Protein AF-A0A433D5X0-F1 (afdb_monomer)

Nearest PDB structures (foldseek):
  4uhe-assembly1_A  TM=6.741E-01  e=1.487E-02  Thermogutta terrifontis
  8g48-assembly1_A  TM=4.541E-01  e=4.542E-03  Staphylococcus aureus USA300-CA-263
  6xtc-assembly2_D  TM=6.220E-01  e=4.868E-02  synthetic construct
  6ty7-assembly1_A  TM=5.944E-01  e=1.029E-01  synthetic construct
  3rks-assembly1_C  TM=6.447E-01  e=6.696E-01  Manihot esculenta

Structure (mmCIF, N/CA/C/O backbone):
data_AF-A0A433D5X0-F1
#
_entry.id   AF-A0A433D5X0-F1
#
loop_
_atom_site.group_PDB
_atom_site.id
_atom_site.type_symbol
_atom_site.label_atom_id
_atom_site.label_alt_id
_atom_site.label_comp_id
_atom_site.label_asym_id
_atom_site.label_entity_id
_atom_site.label_seq_id
_atom_site.pdbx_PDB_ins_code
_atom_site.Cartn_x
_atom_site.Cartn_y
_atom_site.Cartn_z
_atom_site.occupancy
_atom_site.B_iso_or_equiv
_atom_site.auth_seq_id
_atom_site.auth_comp_id
_atom_site.auth_asym_id
_atom_site.auth_atom_id
_atom_site.pdbx_PDB_model_num
ATOM 1 N N . MET A 1 1 ? 10.495 -12.930 16.885 1.00 53.81 1 MET A N 1
ATOM 2 C CA . MET A 1 1 ? 10.261 -12.642 15.454 1.00 53.81 1 MET A CA 1
ATOM 3 C C . MET A 1 1 ? 9.011 -11.788 15.406 1.00 53.81 1 MET A C 1
ATOM 5 O O . MET A 1 1 ? 8.020 -12.241 15.953 1.00 53.81 1 MET A O 1
ATOM 9 N N . VAL A 1 2 ? 9.081 -10.565 14.881 1.00 74.81 2 VAL A N 1
ATOM 10 C CA . VAL A 1 2 ? 7.911 -9.675 14.801 1.00 74.81 2 VAL A CA 1
ATOM 11 C C . VAL A 1 2 ? 7.083 -10.085 13.582 1.00 74.81 2 VAL A C 1
ATOM 13 O O . VAL A 1 2 ? 7.639 -10.183 12.488 1.00 74.81 2 VAL A O 1
ATOM 16 N N . CYS A 1 3 ? 5.791 -10.364 13.760 1.00 87.50 3 CYS A N 1
ATOM 17 C CA . CYS A 1 3 ? 4.863 -10.669 12.663 1.00 87.50 3 CYS A CA 1
ATOM 18 C C . CYS A 1 3 ? 3.867 -9.524 12.419 1.00 87.50 3 CYS A C 1
ATOM 20 O O . CYS A 1 3 ? 3.717 -8.627 13.248 1.00 87.50 3 CYS A O 1
ATOM 22 N N . THR A 1 4 ? 3.177 -9.549 11.275 1.00 90.62 4 THR A N 1
ATOM 23 C CA . THR A 1 4 ? 2.184 -8.523 10.905 1.00 90.62 4 THR A CA 1
ATOM 24 C C . THR A 1 4 ? 1.046 -8.417 11.916 1.00 90.62 4 THR A C 1
ATOM 26 O O . THR A 1 4 ? 0.601 -7.309 12.185 1.00 90.62 4 THR A O 1
ATOM 29 N N . THR A 1 5 ? 0.634 -9.529 12.530 1.00 92.31 5 THR A N 1
ATOM 30 C CA . THR A 1 5 ? -0.394 -9.546 13.582 1.00 92.31 5 THR A CA 1
ATOM 31 C C . THR A 1 5 ? 0.063 -8.826 14.855 1.00 92.31 5 THR A C 1
ATOM 33 O O . THR A 1 5 ? -0.717 -8.096 15.453 1.00 92.31 5 THR A O 1
ATOM 36 N N . GLN A 1 6 ? 1.335 -8.958 15.251 1.00 94.69 6 GLN A N 1
ATOM 37 C CA . GLN A 1 6 ? 1.874 -8.200 16.389 1.00 94.69 6 GLN A CA 1
ATOM 38 C C . GLN A 1 6 ? 1.956 -6.704 16.071 1.00 94.69 6 GLN A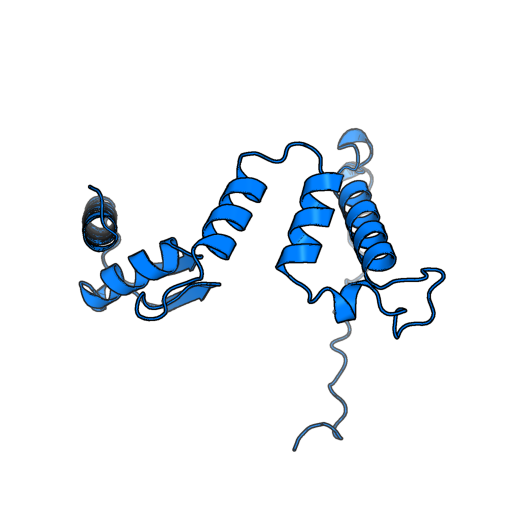 C 1
ATOM 40 O O . GLN A 1 6 ? 1.478 -5.894 16.851 1.00 94.69 6 GLN A O 1
ATOM 45 N N . MET A 1 7 ? 2.463 -6.340 14.886 1.00 95.44 7 MET A N 1
ATOM 46 C CA . MET A 1 7 ? 2.505 -4.934 14.454 1.00 95.44 7 MET A CA 1
ATOM 47 C C . MET A 1 7 ? 1.105 -4.308 14.365 1.00 95.44 7 MET A C 1
ATOM 49 O O . MET A 1 7 ? 0.935 -3.120 14.633 1.00 95.44 7 MET A O 1
ATOM 53 N N . ALA A 1 8 ? 0.100 -5.098 13.982 1.00 96.44 8 ALA A N 1
ATOM 54 C CA . ALA A 1 8 ? -1.289 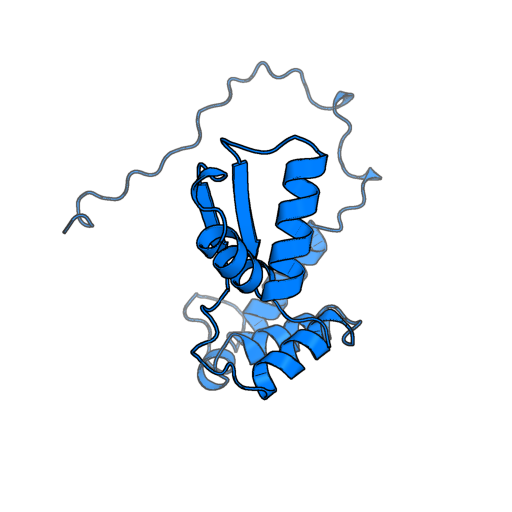-4.666 13.969 1.00 96.44 8 ALA A CA 1
ATOM 55 C C . ALA A 1 8 ? -1.791 -4.363 15.381 1.00 96.44 8 ALA A C 1
ATOM 57 O O . ALA A 1 8 ? -2.385 -3.309 15.596 1.00 96.44 8 ALA A O 1
ATOM 58 N N . GLN A 1 9 ? -1.496 -5.242 16.338 1.00 96.81 9 GLN A N 1
ATOM 59 C CA . GLN A 1 9 ? -1.888 -5.049 17.727 1.00 96.81 9 GLN A CA 1
ATOM 60 C C . GLN A 1 9 ? -1.219 -3.817 18.347 1.00 96.81 9 GLN A C 1
ATOM 62 O O . GLN A 1 9 ? -1.919 -2.975 18.902 1.00 96.81 9 GLN A O 1
ATOM 67 N N . ASP A 1 10 ? 0.090 -3.643 18.143 1.00 97.00 10 ASP A N 1
ATOM 68 C CA . ASP A 1 10 ? 0.822 -2.450 18.593 1.00 97.00 10 ASP A CA 1
ATOM 69 C C . ASP A 1 10 ? 0.210 -1.162 18.006 1.00 97.00 10 ASP A C 1
ATOM 71 O O . ASP A 1 10 ? 0.113 -0.133 18.674 1.00 97.00 10 ASP A O 1
ATOM 75 N N . THR A 1 11 ? -0.238 -1.213 16.74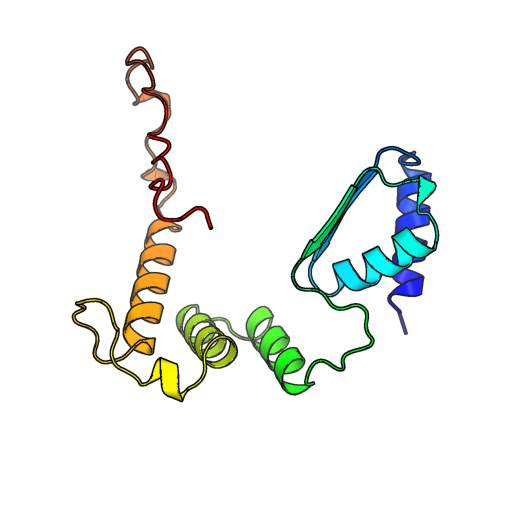4 1.00 96.50 11 THR A N 1
ATOM 76 C CA . THR A 1 11 ? -0.894 -0.072 16.090 1.00 96.50 11 THR A CA 1
ATOM 77 C C . THR A 1 11 ? -2.267 0.213 16.697 1.00 96.50 11 THR A C 1
ATOM 79 O O . THR A 1 11 ? -2.600 1.376 16.905 1.00 96.50 11 THR A O 1
ATOM 82 N N . ILE A 1 12 ? -3.063 -0.817 16.996 1.00 97.19 12 ILE A N 1
ATOM 83 C CA . ILE A 1 12 ? -4.371 -0.660 17.651 1.00 97.19 12 ILE A CA 1
ATOM 84 C C . ILE A 1 12 ? -4.192 -0.032 19.034 1.00 97.19 12 ILE A C 1
ATOM 86 O O . ILE A 1 12 ? -4.849 0.963 19.331 1.00 97.19 12 ILE A O 1
ATOM 90 N N . GLU A 1 13 ? -3.264 -0.551 19.838 1.00 97.62 13 GLU A N 1
ATOM 91 C CA . GLU A 1 13 ? -2.971 -0.022 21.175 1.00 97.62 13 GLU A CA 1
ATOM 92 C C . GLU A 1 13 ? -2.515 1.440 21.112 1.00 97.62 13 GLU A C 1
ATOM 94 O O . GLU A 1 13 ? -2.952 2.268 21.913 1.00 97.62 13 GLU A O 1
ATOM 99 N N . LEU A 1 14 ? -1.696 1.792 20.117 1.00 97.75 14 LEU A N 1
ATOM 100 C CA . LEU A 1 14 ? -1.297 3.176 19.882 1.00 97.75 14 LEU A CA 1
ATOM 101 C C . LEU A 1 14 ? -2.492 4.071 19.527 1.00 97.75 14 LEU A C 1
ATOM 103 O O . LEU A 1 14 ? -2.608 5.165 20.078 1.00 97.75 14 LEU A O 1
ATOM 107 N N . LEU A 1 15 ? -3.370 3.629 18.621 1.00 97.50 15 LEU A N 1
ATOM 108 C CA . LEU A 1 15 ? -4.564 4.380 18.220 1.00 97.50 15 LEU A CA 1
ATOM 109 C C . LEU A 1 15 ? -5.495 4.624 19.414 1.00 97.50 15 LEU A C 1
ATOM 111 O O . LEU A 1 15 ? -5.967 5.743 19.608 1.00 97.50 15 LEU A O 1
ATOM 115 N N . GLU A 1 16 ? -5.708 3.613 20.253 1.00 96.81 16 GLU A N 1
ATOM 116 C CA . GLU A 1 16 ? -6.487 3.750 21.485 1.00 96.81 16 GLU A CA 1
ATOM 117 C C . GLU A 1 16 ? -5.823 4.701 22.479 1.00 96.81 16 GLU A C 1
ATOM 119 O O . GLU A 1 16 ? -6.494 5.565 23.046 1.00 96.81 16 GLU A O 1
ATOM 124 N N . HIS A 1 17 ? -4.502 4.597 22.646 1.00 97.94 17 HIS A N 1
ATOM 125 C CA . HIS A 1 17 ? -3.740 5.452 23.550 1.00 97.94 17 HIS A CA 1
ATOM 126 C C . HIS A 1 17 ? -3.857 6.940 23.189 1.00 97.94 17 HIS A C 1
ATOM 128 O O . HIS A 1 17 ? -3.957 7.783 24.080 1.00 97.94 17 HIS A O 1
ATOM 134 N N . ILE A 1 18 ? -3.895 7.271 21.894 1.00 97.69 18 ILE A N 1
ATOM 135 C CA . ILE A 1 18 ? -4.067 8.653 21.414 1.00 97.69 18 ILE A CA 1
ATOM 136 C C . ILE A 1 18 ? -5.543 9.063 21.254 1.00 97.69 18 ILE A C 1
ATOM 138 O O . ILE A 1 18 ? -5.829 10.173 20.805 1.00 97.69 18 ILE A O 1
ATOM 142 N N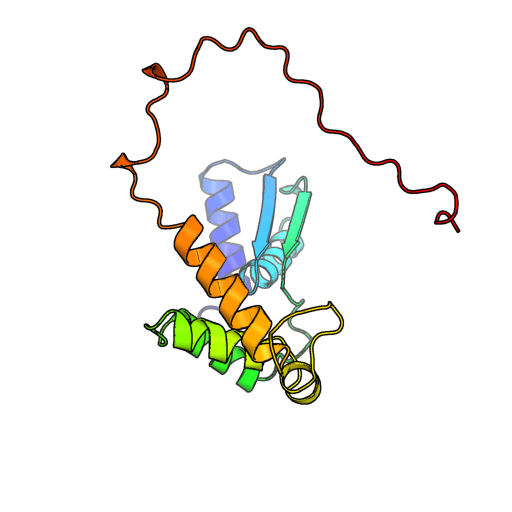 . GLY A 1 19 ? -6.485 8.189 21.624 1.00 97.19 19 GLY A N 1
ATOM 143 C CA . GLY A 1 19 ? -7.925 8.450 21.595 1.00 97.19 19 GLY A CA 1
ATOM 144 C C . GLY A 1 19 ? -8.579 8.340 20.213 1.00 97.19 19 GLY A C 1
ATOM 145 O O . GLY A 1 19 ? -9.702 8.804 20.029 1.00 97.19 19 GLY A O 1
ATOM 146 N N . TRP A 1 20 ? -7.909 7.739 19.230 1.00 97.50 20 TRP A N 1
ATOM 147 C CA . TRP A 1 20 ? -8.439 7.518 17.882 1.00 97.50 20 TRP A CA 1
ATOM 148 C C . TRP A 1 20 ? -9.218 6.205 17.822 1.00 97.50 20 TRP A C 1
ATOM 150 O O . TRP A 1 20 ? -8.733 5.195 17.321 1.00 97.50 20 TRP A O 1
ATOM 160 N N . THR A 1 21 ? -10.440 6.217 18.353 1.00 95.00 21 THR A N 1
ATOM 161 C CA . THR A 1 21 ? -11.276 5.013 18.518 1.00 95.00 21 THR A CA 1
ATOM 162 C C . THR A 1 21 ? -12.417 4.886 17.507 1.00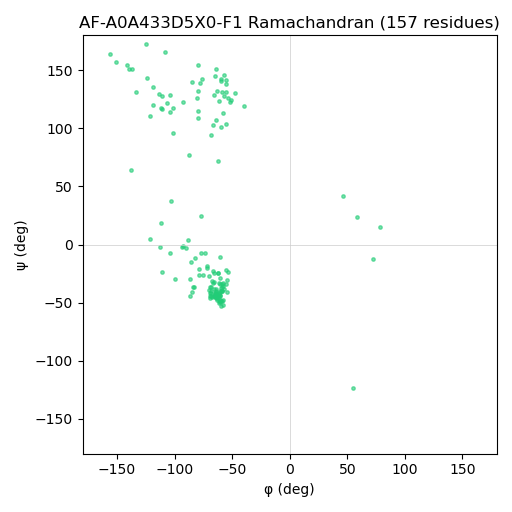 95.00 21 THR A C 1
ATOM 164 O O . THR A 1 21 ? -13.087 3.859 17.479 1.00 95.00 21 THR A O 1
ATOM 167 N N . SER A 1 22 ? -12.662 5.903 16.677 1.00 96.31 22 SER A N 1
ATOM 168 C CA . SER A 1 22 ? -13.692 5.892 15.630 1.00 96.31 22 SER A CA 1
ATOM 169 C C . SER A 1 22 ? -13.358 6.884 14.516 1.00 96.31 22 SER A C 1
ATOM 171 O O . SER A 1 22 ? -12.509 7.759 14.687 1.00 96.31 22 SER A O 1
ATOM 173 N N . ASP A 1 23 ? -14.022 6.732 13.368 1.00 96.88 23 ASP A N 1
ATOM 174 C CA . ASP A 1 23 ? -13.873 7.594 12.191 1.00 96.88 23 ASP A CA 1
ATOM 175 C C . ASP A 1 23 ? -12.439 7.683 11.610 1.00 96.88 23 ASP A C 1
ATOM 177 O O . ASP A 1 23 ? -12.101 8.626 10.892 1.00 96.88 23 ASP A O 1
ATOM 181 N N . VAL A 1 24 ? -11.588 6.682 11.864 1.00 97.50 24 VAL A N 1
ATOM 182 C CA . VAL A 1 24 ? -10.190 6.680 11.409 1.00 97.50 24 VAL A CA 1
ATOM 183 C C . VAL A 1 24 ? -10.095 6.316 9.924 1.00 97.50 24 VAL A C 1
ATOM 185 O O . VAL A 1 24 ? -10.769 5.407 9.435 1.00 97.50 24 VAL A O 1
ATOM 188 N N . HIS A 1 25 ? -9.222 7.003 9.191 1.00 97.62 25 HIS A N 1
ATOM 189 C CA . HIS A 1 25 ? -8.887 6.677 7.806 1.00 97.62 25 HIS A CA 1
ATOM 190 C C . HIS A 1 25 ? -7.549 5.938 7.752 1.00 97.62 25 HIS A C 1
ATOM 192 O O . HIS A 1 25 ? -6.516 6.498 8.114 1.00 97.62 25 HIS A O 1
ATOM 19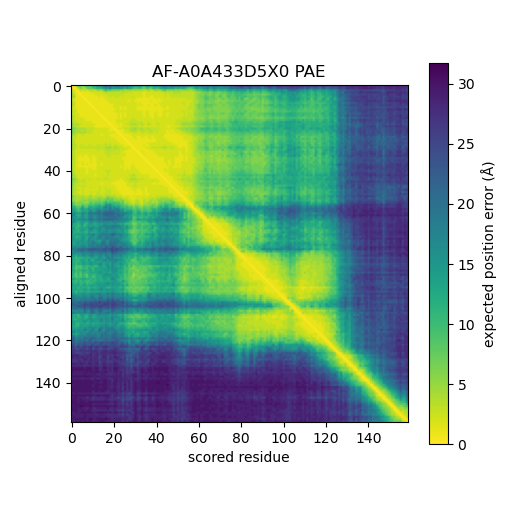8 N N . LEU A 1 26 ? -7.557 4.688 7.287 1.00 97.12 26 LEU A N 1
ATOM 199 C CA . LEU A 1 26 ? -6.364 3.842 7.237 1.00 97.12 26 LEU A CA 1
ATOM 200 C C . LEU A 1 26 ? -5.824 3.729 5.809 1.00 97.12 26 LEU A C 1
ATOM 202 O O . LEU A 1 26 ? -6.552 3.370 4.885 1.00 97.12 26 LEU A O 1
ATOM 206 N N . VAL A 1 27 ? -4.531 3.997 5.624 1.00 97.38 27 VAL A N 1
ATOM 207 C CA . VAL A 1 27 ? -3.844 3.843 4.335 1.00 97.38 27 VAL A CA 1
ATOM 208 C C . VAL A 1 27 ? -2.683 2.870 4.500 1.00 97.38 27 VAL A C 1
ATOM 210 O O . VAL A 1 27 ? -1.688 3.177 5.151 1.00 97.38 27 VAL A O 1
ATOM 213 N N . GLY A 1 28 ? -2.809 1.692 3.896 1.00 95.12 28 GLY A N 1
ATOM 214 C CA . GLY A 1 28 ? -1.807 0.636 3.939 1.00 95.12 28 GLY A CA 1
ATOM 215 C C . GLY A 1 28 ? -1.065 0.509 2.613 1.00 95.12 28 GLY A C 1
ATOM 216 O O . GLY A 1 28 ? -1.679 0.231 1.585 1.00 95.12 28 GLY A O 1
ATOM 217 N N . VAL A 1 29 ? 0.261 0.660 2.638 1.00 92.62 29 VAL A N 1
ATOM 218 C CA . VAL A 1 29 ? 1.132 0.540 1.456 1.00 92.62 29 VAL A CA 1
ATOM 219 C C . VAL A 1 29 ? 2.040 -0.677 1.602 1.00 92.62 29 VAL A C 1
ATOM 221 O O . VAL A 1 29 ? 2.722 -0.812 2.618 1.00 92.62 29 VAL A O 1
ATOM 224 N N . SER A 1 30 ? 2.106 -1.552 0.593 1.00 89.62 30 SER A N 1
ATOM 225 C CA . SER A 1 30 ? 3.015 -2.714 0.595 1.00 89.62 30 SER A CA 1
ATOM 226 C C . SER A 1 30 ? 2.824 -3.590 1.847 1.00 89.62 30 SER A C 1
ATOM 228 O O . SER A 1 30 ? 1.702 -4.023 2.117 1.00 89.62 30 SER A O 1
ATOM 230 N N . MET A 1 31 ? 3.862 -3.840 2.653 1.00 89.81 31 MET A N 1
ATOM 231 C CA . MET A 1 31 ? 3.743 -4.547 3.937 1.00 89.81 31 MET A CA 1
ATOM 232 C C . MET A 1 31 ? 2.771 -3.858 4.905 1.00 89.81 31 MET A C 1
ATOM 234 O O . MET A 1 31 ? 2.042 -4.538 5.620 1.00 89.81 31 MET A O 1
ATOM 238 N N . GLY A 1 32 ? 2.677 -2.526 4.872 1.00 92.00 32 GLY A N 1
ATOM 239 C CA . GLY A 1 32 ? 1.694 -1.773 5.652 1.00 92.00 32 GLY A CA 1
ATOM 240 C C . GLY A 1 32 ? 0.250 -2.136 5.300 1.00 92.00 32 GLY A C 1
ATOM 241 O O . GLY A 1 32 ? -0.616 -2.100 6.166 1.00 92.00 32 GLY A O 1
ATOM 242 N N . GLY A 1 33 ? -0.015 -2.564 4.061 1.00 93.44 33 GLY A N 1
ATOM 243 C CA . GLY A 1 33 ? -1.316 -3.105 3.664 1.00 93.44 33 GLY A CA 1
ATOM 244 C C . GLY A 1 33 ? -1.623 -4.466 4.293 1.00 93.44 33 GLY A C 1
ATOM 245 O O . GLY A 1 33 ? -2.753 -4.690 4.711 1.00 93.44 33 GLY A O 1
ATOM 246 N N . MET A 1 34 ? -0.618 -5.335 4.457 1.00 92.69 34 MET A N 1
ATOM 247 C CA . MET A 1 34 ? -0.780 -6.609 5.174 1.00 92.69 34 MET A CA 1
ATOM 248 C C . MET A 1 34 ? -1.105 -6.368 6.647 1.00 92.69 34 MET A C 1
ATOM 250 O O . MET A 1 34 ? -2.023 -6.976 7.181 1.00 92.69 34 MET A O 1
ATOM 254 N N . ILE A 1 35 ? -0.393 -5.435 7.281 1.00 94.94 35 ILE A N 1
ATOM 255 C CA . 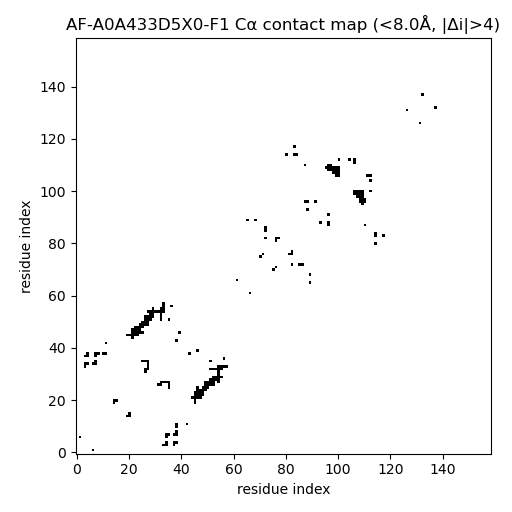ILE A 1 35 ? -0.669 -5.024 8.662 1.00 94.94 35 ILE A CA 1
ATOM 256 C C . ILE A 1 35 ? -2.071 -4.409 8.755 1.00 94.94 35 ILE A C 1
ATOM 258 O O . ILE A 1 35 ? -2.835 -4.761 9.643 1.00 94.94 35 ILE A O 1
ATOM 262 N N . SER A 1 36 ? -2.449 -3.554 7.799 1.00 96.31 36 SER A N 1
ATOM 263 C CA . SER A 1 36 ? -3.780 -2.935 7.760 1.00 96.31 36 SER A CA 1
ATOM 264 C C . SER A 1 36 ? -4.900 -3.973 7.691 1.00 96.31 36 SER A C 1
ATOM 266 O O . SER A 1 36 ? -5.907 -3.815 8.370 1.00 96.31 36 SER A O 1
ATOM 268 N N . LEU A 1 37 ? -4.725 -5.050 6.918 1.00 94.81 37 LEU A N 1
ATOM 269 C CA . LEU A 1 37 ? -5.699 -6.144 6.855 1.00 94.81 37 LEU A CA 1
ATOM 270 C C . LEU A 1 37 ? -5.886 -6.831 8.215 1.00 94.81 37 LEU A C 1
ATOM 272 O O . LEU A 1 37 ? -7.021 -7.098 8.601 1.00 94.81 37 LEU A O 1
ATOM 276 N N . GLU A 1 38 ? -4.800 -7.070 8.953 1.00 95.62 38 GLU A N 1
ATOM 277 C CA . GLU A 1 38 ? -4.858 -7.621 10.315 1.00 95.62 38 GLU A CA 1
ATOM 278 C C . GLU A 1 38 ? -5.554 -6.643 11.282 1.00 95.62 38 GLU A C 1
ATOM 280 O O . GLU A 1 38 ? -6.434 -7.052 12.038 1.00 95.62 38 GLU A O 1
ATOM 285 N N . ILE A 1 39 ? -5.236 -5.342 11.201 1.00 96.69 39 ILE A N 1
ATOM 286 C CA . ILE A 1 39 ? -5.859 -4.287 12.020 1.00 96.69 39 ILE A CA 1
ATOM 287 C C . ILE A 1 39 ? -7.378 -4.256 11.805 1.00 96.69 39 ILE A C 1
ATOM 289 O O . ILE A 1 39 ? -8.147 -4.320 12.762 1.00 96.69 39 ILE A O 1
ATOM 293 N N . ILE A 1 40 ? -7.823 -4.181 10.547 1.00 95.81 40 ILE A N 1
ATOM 294 C CA . ILE A 1 40 ? -9.250 -4.092 10.202 1.00 95.81 40 ILE A CA 1
ATOM 295 C C . ILE A 1 40 ? -9.979 -5.382 10.575 1.00 95.81 40 ILE A C 1
ATOM 297 O O . ILE A 1 40 ? -11.142 -5.335 10.963 1.00 95.81 40 ILE A O 1
ATOM 301 N N . SER A 1 41 ? -9.309 -6.536 10.477 1.00 94.94 41 SER A N 1
ATOM 302 C CA . SER A 1 41 ? -9.890 -7.808 10.907 1.00 94.94 41 SER A CA 1
ATOM 303 C C . SER A 1 41 ? -10.122 -7.859 12.417 1.00 94.94 41 SER A C 1
ATOM 305 O O . SER A 1 41 ? -11.056 -8.531 12.851 1.00 94.94 41 SER A O 1
ATOM 307 N N . ALA A 1 42 ? -9.283 -7.190 13.211 1.00 95.50 42 ALA A N 1
ATOM 308 C CA . ALA A 1 42 ? -9.410 -7.147 14.663 1.00 95.50 42 ALA A CA 1
ATOM 309 C C . ALA A 1 42 ? -10.384 -6.057 15.144 1.00 95.50 42 ALA A C 1
ATOM 311 O O . ALA A 1 42 ? -11.152 -6.301 16.072 1.00 95.50 42 ALA A O 1
ATOM 312 N N . ARG A 1 43 ? -10.358 -4.865 14.530 1.00 95.94 43 ARG A N 1
ATOM 313 C CA . ARG A 1 43 ? -11.103 -3.670 14.970 1.00 95.94 43 ARG A CA 1
ATOM 314 C C . ARG A 1 43 ? -11.754 -2.900 13.813 1.00 95.94 43 ARG A C 1
ATOM 316 O O . ARG A 1 43 ? -11.391 -1.753 13.545 1.00 95.94 43 ARG A O 1
ATOM 323 N N . PRO A 1 44 ? -12.722 -3.500 13.098 1.00 95.81 44 PRO A N 1
ATOM 324 C CA . PRO A 1 44 ? -13.379 -2.841 11.967 1.00 95.81 44 PRO A CA 1
ATOM 325 C C . PRO A 1 44 ? -14.200 -1.611 12.387 1.00 95.81 44 PRO A C 1
ATOM 327 O O . PRO A 1 44 ? -14.399 -0.706 11.583 1.00 95.81 44 PRO A O 1
ATOM 330 N N . ASP A 1 45 ? -14.647 -1.560 13.645 1.00 96.50 45 ASP A N 1
ATOM 331 C CA . ASP A 1 45 ? -15.431 -0.475 14.243 1.00 96.50 45 ASP A CA 1
ATOM 332 C C . ASP A 1 45 ? -14.696 0.874 14.281 1.00 96.50 45 ASP A C 1
ATOM 334 O O . ASP A 1 45 ? -15.336 1.926 14.275 1.00 96.50 45 ASP A O 1
ATOM 338 N N . MET A 1 46 ? -13.361 0.858 14.275 1.00 96.12 46 MET A N 1
ATOM 339 C CA . MET A 1 46 ? -12.549 2.071 14.391 1.00 96.12 46 MET A CA 1
ATOM 340 C C . MET A 1 46 ? -12.442 2.863 13.079 1.00 96.12 46 MET A C 1
ATOM 342 O O . MET A 1 46 ? -12.129 4.056 13.111 1.00 96.12 46 MET A O 1
ATOM 346 N N . PHE A 1 47 ? -12.676 2.232 11.921 1.00 97.38 47 PHE A N 1
ATOM 347 C CA . PHE A 1 47 ? -12.276 2.782 10.623 1.00 97.38 47 PHE A CA 1
ATOM 348 C C . PHE A 1 47 ? -13.460 3.211 9.754 1.00 97.38 47 PHE A C 1
ATOM 350 O O . PHE A 1 47 ? -14.353 2.427 9.447 1.00 97.38 47 PHE A O 1
ATOM 357 N N . LYS A 1 48 ? -13.414 4.454 9.265 1.00 97.81 48 LYS A N 1
ATOM 358 C CA . LYS A 1 48 ? -14.383 5.001 8.301 1.00 97.81 48 LYS A CA 1
ATOM 359 C C . LYS A 1 48 ? -14.052 4.636 6.866 1.00 97.81 48 LYS A C 1
ATOM 361 O O . LYS A 1 48 ? -14.946 4.437 6.046 1.00 97.81 48 LYS A O 1
ATOM 366 N N . SER A 1 49 ? -12.766 4.602 6.531 1.00 97.44 49 SER A N 1
ATOM 367 C CA . SER A 1 49 ? -12.325 4.145 5.219 1.00 97.44 49 SER A CA 1
ATOM 368 C C . SER A 1 49 ? -10.940 3.526 5.269 1.00 97.44 49 SER A C 1
ATOM 370 O O . SER A 1 49 ? -10.138 3.793 6.166 1.00 97.44 49 SER A O 1
ATOM 372 N N . VAL A 1 50 ? -10.680 2.690 4.267 1.00 96.44 50 VAL A N 1
ATOM 373 C CA . VAL A 1 50 ? -9.430 1.959 4.106 1.00 96.44 50 VAL A CA 1
ATOM 374 C C . VAL A 1 50 ? -8.969 2.095 2.660 1.00 96.44 50 VAL A C 1
ATOM 376 O O . VAL A 1 50 ? -9.739 1.851 1.733 1.00 96.44 50 VAL A O 1
ATOM 379 N N . CYS A 1 51 ? -7.699 2.439 2.468 1.00 97.00 51 CYS A N 1
ATOM 380 C CA . CYS A 1 51 ? -7.025 2.421 1.177 1.00 97.00 51 CYS A CA 1
ATOM 381 C C . CYS A 1 51 ? -5.853 1.437 1.228 1.00 97.00 51 CYS A C 1
ATOM 383 O O . CYS A 1 51 ? -4.935 1.599 2.030 1.00 97.00 51 CYS A O 1
ATOM 385 N N . LEU A 1 52 ? -5.881 0.418 0.370 1.00 95.00 52 LEU A N 1
ATOM 386 C CA . LEU A 1 52 ? -4.824 -0.584 0.257 1.00 95.00 52 LEU A CA 1
ATOM 387 C C . LEU A 1 52 ? -4.103 -0.396 -1.073 1.00 95.00 52 LEU A C 1
ATOM 389 O O . LEU A 1 52 ? -4.701 -0.559 -2.136 1.00 95.00 52 LEU A O 1
ATOM 393 N N . THR A 1 53 ? -2.817 -0.065 -1.023 1.00 91.56 53 THR A N 1
ATOM 394 C CA . THR A 1 53 ? -2.011 0.182 -2.219 1.00 91.56 53 THR A CA 1
ATOM 395 C C . THR A 1 53 ? -0.858 -0.805 -2.303 1.00 91.56 53 THR A C 1
ATOM 397 O O . THR A 1 53 ? -0.170 -1.087 -1.319 1.00 91.56 53 THR A O 1
ATOM 400 N N . VAL A 1 54 ? -0.655 -1.350 -3.509 1.00 85.12 54 VAL A N 1
ATOM 401 C CA . VAL A 1 54 ? 0.487 -2.215 -3.862 1.00 85.12 54 VAL A CA 1
ATOM 402 C C . VAL A 1 54 ? 0.778 -3.313 -2.823 1.00 85.12 54 VAL A C 1
ATOM 404 O O . VAL A 1 54 ? 1.925 -3.566 -2.466 1.00 85.12 54 VAL A O 1
ATOM 407 N N . THR A 1 55 ? -0.275 -3.952 -2.307 1.00 87.06 55 THR A N 1
ATOM 408 C CA . THR A 1 55 ? -0.211 -4.951 -1.229 1.00 87.06 55 THR A CA 1
ATOM 409 C C . THR A 1 55 ? -0.869 -6.275 -1.638 1.00 87.06 55 THR A C 1
ATOM 411 O O . THR A 1 55 ? -1.475 -6.379 -2.702 1.00 87.06 55 THR A O 1
ATOM 414 N N . THR A 1 56 ? -0.743 -7.303 -0.798 1.00 80.50 56 THR A N 1
ATOM 415 C CA . THR A 1 56 ? -1.346 -8.630 -0.989 1.00 80.50 56 THR A CA 1
ATOM 416 C C . THR A 1 56 ? -1.880 -9.157 0.340 1.00 80.50 56 THR A C 1
ATOM 418 O O . THR A 1 56 ? -1.313 -8.866 1.385 1.00 80.50 56 THR A O 1
ATOM 421 N N . ALA A 1 57 ? -2.924 -9.987 0.322 1.00 79.12 57 ALA A N 1
ATOM 422 C CA . ALA A 1 57 ? -3.494 -10.611 1.522 1.00 79.12 57 ALA A CA 1
ATOM 423 C C . ALA A 1 57 ? -2.659 -11.798 2.064 1.00 79.12 57 ALA A C 1
ATOM 425 O O . ALA A 1 57 ? -3.203 -12.723 2.663 1.00 79.12 57 ALA A O 1
ATOM 426 N N . GLY A 1 58 ? -1.354 -11.841 1.770 1.00 68.88 58 GLY A N 1
ATOM 427 C CA . GLY A 1 58 ? -0.403 -12.848 2.264 1.00 68.88 58 GLY A CA 1
ATOM 428 C C . GLY A 1 58 ? -0.527 -14.263 1.675 1.00 68.88 58 GLY A C 1
ATOM 429 O O . GLY A 1 58 ? 0.387 -15.065 1.830 1.00 68.88 58 GLY A O 1
ATOM 430 N N . ARG A 1 59 ? -1.612 -14.585 0.957 1.00 63.47 59 ARG A N 1
ATOM 431 C CA . ARG A 1 59 ? -1.852 -15.927 0.376 1.00 63.47 59 ARG A CA 1
ATOM 432 C C . ARG A 1 59 ? -1.149 -16.185 -0.958 1.00 63.47 59 ARG A C 1
ATOM 434 O O . ARG A 1 59 ? -1.104 -17.321 -1.418 1.00 63.47 59 ARG A O 1
ATOM 441 N N . ILE A 1 60 ? -0.605 -15.142 -1.578 1.00 64.94 60 ILE A N 1
ATOM 442 C CA . ILE A 1 60 ? 0.184 -15.241 -2.805 1.00 64.94 60 ILE A CA 1
ATOM 443 C C . ILE A 1 60 ? 1.642 -15.075 -2.397 1.00 64.94 60 ILE A C 1
ATOM 445 O O . ILE A 1 60 ? 2.027 -13.999 -1.939 1.00 64.94 60 ILE A O 1
ATOM 449 N N . MET A 1 61 ? 2.444 -16.132 -2.551 1.00 59.94 61 MET A N 1
ATOM 450 C CA . MET A 1 61 ? 3.888 -16.022 -2.370 1.00 59.94 61 MET A CA 1
ATOM 451 C C . MET A 1 61 ? 4.442 -15.085 -3.438 1.00 59.94 61 MET A C 1
ATOM 453 O O . MET A 1 61 ? 4.523 -15.433 -4.616 1.00 59.94 61 MET A O 1
ATOM 457 N N . THR A 1 62 ? 4.818 -13.878 -3.024 1.00 64.56 62 THR A N 1
ATOM 458 C CA . THR A 1 62 ? 5.609 -12.996 -3.870 1.00 64.56 62 THR A CA 1
ATOM 459 C C . THR A 1 62 ? 6.952 -13.676 -4.133 1.00 64.56 62 THR A C 1
ATOM 461 O O . THR A 1 62 ? 7.575 -14.188 -3.196 1.00 64.56 62 THR A O 1
ATOM 464 N N . PRO A 1 63 ? 7.420 -13.730 -5.394 1.00 71.69 63 PRO A N 1
ATOM 465 C CA . PRO A 1 63 ? 8.701 -14.341 -5.702 1.00 71.69 63 PRO A CA 1
ATOM 466 C C . PRO A 1 63 ? 9.796 -13.726 -4.830 1.00 71.69 63 PRO A C 1
ATOM 468 O O . PRO A 1 63 ? 9.980 -12.508 -4.818 1.00 71.69 63 PRO A O 1
ATOM 471 N N . VAL A 1 64 ? 10.545 -14.563 -4.108 1.00 66.06 64 VAL A N 1
ATOM 472 C CA . VAL A 1 64 ? 11.636 -14.119 -3.219 1.00 66.06 64 VAL A CA 1
ATOM 473 C C . VAL A 1 64 ? 12.646 -13.250 -3.977 1.00 66.06 64 VAL A C 1
ATOM 475 O O . VAL A 1 64 ? 13.227 -12.321 -3.420 1.00 66.06 64 VAL A O 1
ATOM 478 N N . THR A 1 65 ? 12.814 -13.508 -5.274 1.00 69.69 65 THR A N 1
ATOM 479 C CA . THR A 1 65 ? 13.609 -12.697 -6.199 1.00 69.69 65 THR A CA 1
ATOM 480 C C . THR A 1 65 ? 13.088 -11.267 -6.328 1.00 69.69 65 THR A C 1
ATOM 482 O O . THR A 1 65 ? 13.883 -10.340 -6.232 1.00 69.69 65 THR A O 1
ATOM 485 N N . ALA A 1 66 ? 11.778 -11.059 -6.473 1.00 71.12 66 ALA A N 1
ATOM 486 C CA . ALA A 1 66 ? 11.174 -9.728 -6.545 1.00 71.12 66 ALA A CA 1
ATOM 487 C C . ALA A 1 66 ? 11.349 -8.958 -5.228 1.00 71.12 66 ALA A C 1
ATOM 489 O O . ALA A 1 66 ? 11.728 -7.788 -5.245 1.00 71.12 66 ALA A O 1
ATOM 490 N N . ILE A 1 67 ? 11.170 -9.637 -4.089 1.00 72.06 67 ILE A N 1
ATOM 491 C CA . ILE A 1 67 ? 11.412 -9.052 -2.763 1.00 72.06 67 ILE A CA 1
ATOM 492 C C . ILE A 1 67 ? 12.879 -8.612 -2.647 1.00 72.06 67 ILE A C 1
ATOM 494 O O . ILE A 1 67 ? 13.157 -7.449 -2.365 1.00 72.06 67 ILE A O 1
ATOM 498 N N . ARG A 1 68 ? 13.837 -9.508 -2.925 1.00 73.56 68 ARG A N 1
ATOM 499 C CA . ARG A 1 68 ? 15.276 -9.191 -2.852 1.00 73.56 68 ARG A CA 1
ATOM 500 C C . ARG A 1 68 ? 15.677 -8.065 -3.801 1.00 73.56 68 ARG A C 1
ATOM 502 O O . ARG A 1 68 ? 16.476 -7.221 -3.406 1.00 73.56 68 ARG A O 1
ATOM 509 N N . SER A 1 69 ? 15.129 -8.030 -5.013 1.00 74.06 69 SER A N 1
ATOM 510 C CA . SER A 1 69 ? 15.388 -6.960 -5.981 1.00 74.06 69 SER A CA 1
ATOM 511 C C . SER A 1 69 ? 14.880 -5.610 -5.484 1.00 74.06 69 SER A C 1
ATOM 513 O O . SER A 1 69 ? 15.615 -4.628 -5.561 1.00 74.06 69 SER A O 1
ATOM 515 N N . LEU A 1 70 ? 13.678 -5.563 -4.902 1.00 75.25 70 LEU A N 1
ATOM 516 C CA . LEU A 1 70 ? 13.106 -4.334 -4.357 1.00 75.25 70 LEU A CA 1
ATOM 517 C C . LEU A 1 70 ? 13.900 -3.818 -3.147 1.00 75.25 70 LEU A C 1
ATOM 519 O O . LEU A 1 70 ? 14.234 -2.637 -3.087 1.00 75.25 70 LEU A O 1
ATOM 523 N N . PHE A 1 71 ? 14.278 -4.701 -2.218 1.00 76.00 71 PHE A N 1
ATOM 524 C CA . PHE A 1 71 ? 15.143 -4.337 -1.088 1.00 76.00 71 PHE A CA 1
ATOM 525 C C . PHE A 1 71 ? 16.546 -3.905 -1.548 1.00 76.00 71 PHE A C 1
ATOM 527 O O . PHE A 1 71 ? 17.085 -2.913 -1.058 1.00 76.00 71 PHE A O 1
ATOM 534 N N . GLY A 1 72 ? 17.125 -4.603 -2.529 1.00 75.75 72 GLY A N 1
ATOM 535 C CA . GLY A 1 72 ? 18.389 -4.234 -3.171 1.00 75.75 72 GLY A CA 1
ATOM 536 C C . GLY A 1 72 ? 18.348 -2.846 -3.817 1.00 75.75 72 GLY A C 1
ATOM 537 O O . GLY A 1 72 ? 19.305 -2.074 -3.726 1.00 75.75 72 GLY A O 1
ATOM 538 N N . LEU A 1 73 ? 17.225 -2.511 -4.450 1.00 76.56 73 LEU A N 1
ATOM 539 C CA . LEU A 1 73 ? 16.990 -1.208 -5.060 1.00 76.56 73 LEU A CA 1
ATOM 540 C C . LEU A 1 73 ? 16.850 -0.101 -4.005 1.00 76.56 73 LEU A C 1
ATOM 542 O O . LEU A 1 73 ? 17.477 0.949 -4.142 1.00 76.56 73 LEU A O 1
ATOM 546 N N . ALA A 1 74 ? 16.061 -0.347 -2.957 1.00 75.19 74 ALA A N 1
ATOM 547 C CA . ALA A 1 74 ? 15.757 0.638 -1.924 1.00 75.19 74 ALA A CA 1
ATOM 548 C C . ALA A 1 74 ? 16.973 0.994 -1.053 1.00 75.19 74 ALA A C 1
ATOM 550 O O . ALA A 1 74 ? 17.179 2.169 -0.757 1.00 75.19 74 ALA A O 1
ATOM 551 N N . PHE A 1 75 ? 17.787 0.003 -0.671 1.00 73.00 75 PHE A N 1
ATOM 552 C CA . PHE A 1 75 ? 18.833 0.188 0.344 1.00 73.00 75 PHE A CA 1
ATOM 553 C C . PHE A 1 75 ? 20.270 0.120 -0.188 1.00 73.00 75 PHE A C 1
ATOM 555 O O . PHE A 1 75 ? 21.166 0.674 0.440 1.00 73.00 75 PHE A O 1
ATOM 562 N N . PHE A 1 76 ? 20.515 -0.542 -1.325 1.00 71.38 76 PHE A N 1
ATOM 563 C CA . PHE A 1 76 ? 21.880 -0.882 -1.767 1.00 71.38 76 PHE A CA 1
ATOM 564 C C . PHE A 1 76 ? 22.267 -0.325 -3.137 1.00 71.38 76 PHE A C 1
ATOM 566 O O . PHE A 1 76 ? 23.341 -0.628 -3.652 1.00 71.38 76 PHE A O 1
ATOM 573 N N . THR A 1 77 ? 21.404 0.473 -3.759 1.00 68.88 77 THR A N 1
ATOM 574 C CA . THR A 1 77 ? 21.722 1.123 -5.032 1.00 68.88 77 THR A CA 1
ATOM 575 C C . THR A 1 77 ? 21.836 2.619 -4.764 1.00 68.88 77 THR A C 1
ATOM 577 O O . THR A 1 77 ? 20.869 3.216 -4.312 1.00 68.88 77 THR A O 1
ATOM 580 N N . SER A 1 78 ? 23.009 3.221 -4.976 1.00 65.62 78 SER A N 1
ATOM 581 C CA . SER A 1 78 ? 23.255 4.636 -4.630 1.00 65.62 78 SER A CA 1
ATOM 582 C C . SER A 1 78 ? 23.162 5.572 -5.835 1.00 65.62 78 SER A C 1
ATOM 584 O O . SER A 1 78 ? 22.761 6.721 -5.688 1.00 65.62 78 SER A O 1
ATOM 586 N N . SER A 1 79 ? 23.479 5.077 -7.034 1.00 74.12 79 SER A N 1
ATOM 587 C CA . SER A 1 79 ? 23.373 5.847 -8.276 1.00 74.12 79 SER A CA 1
ATOM 588 C C . SER A 1 79 ? 21.926 5.886 -8.778 1.00 74.12 79 SER A C 1
ATOM 590 O O . SER A 1 79 ? 21.263 4.849 -8.855 1.00 74.12 79 SER A O 1
ATOM 592 N N . VAL A 1 80 ? 21.440 7.079 -9.139 1.00 69.12 80 VAL A N 1
ATOM 593 C CA . VAL A 1 80 ? 20.110 7.290 -9.745 1.00 69.12 80 VAL A CA 1
ATOM 594 C C . VAL A 1 80 ? 19.980 6.508 -11.056 1.00 69.12 80 VAL A C 1
ATOM 596 O O . VAL A 1 80 ? 18.935 5.909 -11.318 1.00 69.12 80 VAL A O 1
ATOM 599 N N . ASP A 1 81 ? 21.061 6.426 -11.830 1.00 72.25 81 ASP A N 1
ATOM 600 C CA . ASP A 1 81 ? 21.097 5.707 -13.106 1.00 72.25 81 ASP A CA 1
ATOM 601 C C . ASP A 1 81 ? 20.966 4.196 -12.900 1.00 72.25 81 ASP A C 1
ATOM 603 O O . ASP A 1 81 ? 20.165 3.537 -13.567 1.00 72.25 81 ASP A O 1
ATOM 607 N N . ASP A 1 82 ? 21.683 3.649 -11.915 1.00 75.75 82 ASP A N 1
ATOM 608 C CA . ASP A 1 82 ? 21.603 2.224 -11.584 1.00 75.75 82 ASP A CA 1
ATOM 609 C C . ASP A 1 82 ? 20.247 1.861 -10.977 1.00 75.75 82 ASP A C 1
ATOM 611 O O . ASP A 1 82 ? 19.713 0.784 -11.260 1.00 75.75 82 ASP A O 1
ATOM 615 N N . LYS A 1 83 ? 19.664 2.760 -10.169 1.00 77.06 83 LYS A N 1
ATOM 616 C CA . LYS A 1 83 ? 18.302 2.593 -9.649 1.00 77.06 83 LYS A CA 1
ATOM 617 C C . LYS A 1 83 ? 17.300 2.536 -10.789 1.00 77.06 83 LYS A C 1
ATOM 619 O O . LYS A 1 83 ? 16.519 1.592 -10.860 1.00 77.06 83 LYS A O 1
ATOM 624 N N . THR A 1 84 ? 17.364 3.506 -11.697 1.00 76.94 84 THR A N 1
ATOM 625 C CA . THR A 1 84 ? 16.464 3.593 -12.850 1.00 76.94 84 THR A CA 1
ATOM 626 C C . THR A 1 84 ? 16.576 2.333 -13.699 1.00 76.94 84 THR A C 1
ATOM 628 O O . THR A 1 84 ? 15.570 1.683 -13.963 1.00 76.94 84 THR A O 1
ATOM 631 N N . LYS A 1 85 ? 17.795 1.897 -14.037 1.00 79.81 85 LYS A N 1
ATOM 632 C CA . LYS A 1 85 ? 18.009 0.685 -14.838 1.00 79.81 85 LYS A CA 1
ATOM 633 C C . LYS A 1 85 ? 17.448 -0.573 -14.169 1.00 79.81 85 LYS A C 1
ATOM 635 O O . LYS A 1 85 ? 16.711 -1.321 -14.810 1.00 79.81 85 LYS A O 1
ATOM 640 N N . LYS A 1 86 ? 17.759 -0.801 -12.887 1.00 79.50 86 LYS A N 1
ATOM 641 C CA . LYS A 1 86 ? 17.247 -1.962 -12.136 1.00 79.50 86 LYS A CA 1
ATOM 642 C C . LYS A 1 86 ? 15.729 -1.921 -11.981 1.00 79.50 86 LYS A C 1
ATOM 644 O O . LYS A 1 86 ? 15.080 -2.957 -12.080 1.00 79.50 86 LYS A O 1
ATOM 649 N N . MET A 1 87 ? 15.164 -0.737 -11.758 1.00 79.19 87 MET A N 1
ATOM 650 C CA . MET A 1 87 ? 13.721 -0.545 -11.666 1.00 79.19 87 MET A CA 1
ATOM 651 C C . MET A 1 87 ? 13.042 -0.856 -13.000 1.00 79.19 87 MET A C 1
ATOM 653 O O . MET A 1 87 ? 12.051 -1.575 -13.012 1.00 79.19 87 MET A O 1
ATOM 657 N N . MET A 1 88 ? 13.610 -0.420 -14.126 1.00 82.81 88 MET A N 1
ATOM 658 C CA . MET A 1 88 ? 13.072 -0.741 -15.450 1.00 82.81 88 MET A CA 1
ATOM 659 C C . MET A 1 88 ? 13.084 -2.240 -15.736 1.00 82.81 88 MET A C 1
ATOM 661 O O . MET A 1 88 ? 12.081 -2.782 -16.189 1.00 82.81 88 MET A O 1
ATOM 665 N N . GLU A 1 89 ? 14.179 -2.926 -15.415 1.00 82.56 89 GLU A N 1
ATOM 666 C CA . GLU A 1 89 ? 14.284 -4.382 -15.585 1.00 82.56 89 GLU A CA 1
ATOM 667 C C . GLU A 1 89 ? 13.356 -5.175 -14.656 1.00 82.56 89 GLU A C 1
ATOM 669 O O . GLU A 1 89 ? 13.029 -6.323 -14.951 1.00 82.56 89 GLU A O 1
ATOM 674 N N . MET A 1 90 ? 12.933 -4.572 -13.543 1.00 78.69 90 MET A N 1
ATOM 675 C CA . MET A 1 90 ? 11.961 -5.153 -12.620 1.00 78.69 90 MET A CA 1
ATOM 676 C C . MET A 1 90 ? 10.513 -4.900 -13.062 1.00 78.69 90 MET A C 1
ATOM 678 O O . MET A 1 90 ? 9.663 -5.763 -12.860 1.00 78.69 90 MET A O 1
ATOM 682 N N . LEU A 1 91 ? 10.224 -3.726 -13.631 1.00 83.88 91 LEU A N 1
ATOM 683 C CA . LEU A 1 91 ? 8.866 -3.303 -13.986 1.00 83.88 91 LEU A CA 1
ATOM 684 C C . LEU A 1 91 ? 8.426 -3.771 -15.376 1.00 83.88 91 LEU A C 1
ATOM 686 O O . LEU A 1 91 ? 7.236 -3.994 -15.586 1.00 83.88 91 LEU A O 1
ATOM 690 N N . TYR A 1 92 ? 9.363 -3.934 -16.314 1.00 85.75 92 TYR A N 1
ATOM 691 C CA . TYR A 1 92 ? 9.050 -4.234 -17.708 1.00 85.75 92 TYR A CA 1
ATOM 692 C C . TYR A 1 92 ? 9.730 -5.519 -18.197 1.00 85.75 92 TYR A C 1
ATOM 694 O O . TYR A 1 92 ? 10.893 -5.780 -17.874 1.00 85.75 92 TYR A O 1
ATOM 702 N N . PRO A 1 93 ? 9.056 -6.319 -19.045 1.00 86.81 93 PRO A N 1
ATOM 70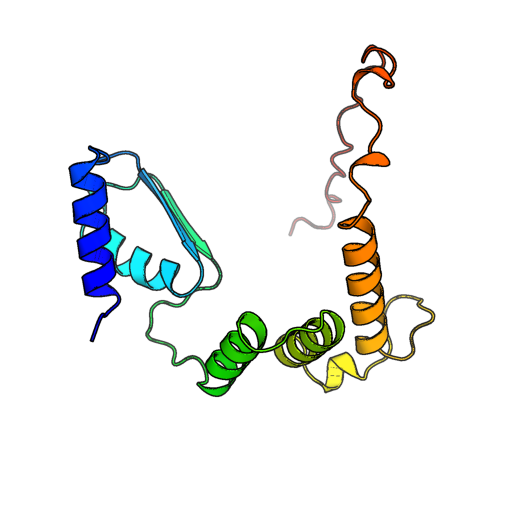3 C CA . PRO A 1 93 ? 9.687 -7.454 -19.704 1.00 86.81 93 PRO A CA 1
ATOM 704 C C . PRO A 1 93 ? 10.866 -7.008 -20.574 1.00 86.81 93 PRO A C 1
ATOM 706 O O . PRO A 1 93 ? 10.773 -6.013 -21.293 1.00 86.81 93 PRO A O 1
ATOM 709 N N . LYS A 1 94 ? 11.945 -7.803 -20.606 1.00 85.94 94 LYS A N 1
ATOM 710 C CA . LYS A 1 94 ? 13.099 -7.543 -21.490 1.00 85.94 94 LYS A CA 1
ATOM 711 C C . LYS A 1 94 ? 12.685 -7.405 -22.958 1.00 85.94 94 LYS A C 1
ATOM 713 O O . LYS A 1 94 ? 13.113 -6.484 -23.636 1.00 85.94 94 LYS A O 1
ATOM 718 N N . SER A 1 95 ? 11.759 -8.253 -23.408 1.00 88.56 95 SER A N 1
ATOM 719 C CA . SER A 1 95 ? 11.214 -8.206 -24.769 1.00 88.56 95 SER A CA 1
ATOM 720 C C . SER A 1 95 ? 10.474 -6.910 -25.100 1.00 88.56 95 SER A C 1
ATOM 722 O O . SER A 1 95 ? 10.349 -6.584 -26.273 1.00 88.56 95 SER A O 1
ATOM 724 N N . TRP A 1 96 ? 9.958 -6.189 -24.104 1.00 90.50 96 TRP A N 1
ATOM 725 C CA . TRP A 1 96 ? 9.374 -4.866 -24.304 1.00 90.50 96 TRP A CA 1
ATOM 726 C C . TRP A 1 96 ? 10.447 -3.778 -24.241 1.00 90.50 96 TRP A C 1
ATOM 728 O O . TRP A 1 96 ? 10.490 -2.915 -25.112 1.00 90.50 96 TRP A O 1
ATOM 738 N N . LEU A 1 97 ? 11.356 -3.863 -23.265 1.00 89.06 97 LEU A N 1
ATOM 739 C CA . LEU A 1 97 ? 12.452 -2.906 -23.090 1.00 89.06 97 LEU A CA 1
ATOM 740 C C . LEU A 1 97 ? 13.352 -2.799 -24.321 1.00 89.06 97 LEU A C 1
ATOM 742 O O . LEU A 1 97 ? 13.819 -1.707 -24.624 1.00 89.06 97 LEU A O 1
ATOM 746 N N . ASP A 1 98 ? 13.574 -3.914 -25.015 1.00 90.38 98 ASP A N 1
ATOM 747 C CA . ASP A 1 98 ? 14.473 -3.992 -26.166 1.00 90.38 98 ASP A CA 1
ATOM 748 C C . ASP A 1 98 ? 13.751 -3.708 -27.506 1.00 90.38 98 ASP A C 1
ATOM 750 O O . ASP A 1 98 ? 14.391 -3.665 -28.555 1.00 90.38 98 ASP A O 1
ATOM 754 N N . LYS A 1 99 ? 12.424 -3.496 -27.494 1.00 90.00 99 LYS A N 1
ATOM 755 C CA . LYS A 1 99 ? 11.655 -3.052 -28.673 1.00 90.00 99 LYS A CA 1
ATOM 756 C C . LYS A 1 99 ? 11.793 -1.550 -28.892 1.00 90.00 99 LYS A C 1
ATOM 758 O O . LYS A 1 99 ? 11.986 -0.799 -27.938 1.00 90.00 99 LYS A O 1
ATOM 763 N N . ALA A 1 100 ? 11.622 -1.126 -30.143 1.00 88.44 100 ALA A N 1
ATOM 764 C CA . ALA A 1 100 ? 11.493 0.284 -30.485 1.00 88.44 100 ALA A CA 1
ATOM 765 C C . ALA A 1 100 ? 10.211 0.889 -29.869 1.00 88.44 100 ALA A C 1
ATOM 767 O O . ALA A 1 100 ? 9.198 0.183 -29.783 1.00 88.44 100 ALA A O 1
ATOM 768 N N . PRO A 1 101 ? 10.246 2.165 -29.454 1.00 84.88 101 PRO A N 1
ATOM 769 C CA . PRO A 1 101 ? 9.067 2.905 -29.018 1.00 84.88 101 PRO A CA 1
ATOM 770 C C . PRO A 1 101 ? 7.950 2.938 -30.055 1.00 84.88 101 PRO A C 1
ATOM 772 O O . PRO A 1 101 ? 8.204 3.084 -31.247 1.00 84.88 101 PRO A O 1
ATOM 775 N N . GLU A 1 102 ? 6.704 2.838 -29.592 1.00 78.56 102 GLU A N 1
ATOM 776 C CA . GLU A 1 102 ? 5.522 2.978 -30.457 1.00 78.56 102 GLU A CA 1
ATOM 777 C C . GLU A 1 102 ? 5.251 4.444 -30.830 1.00 78.56 102 GLU A C 1
ATOM 779 O O . GLU A 1 102 ? 4.679 4.728 -31.879 1.00 78.56 102 GLU A O 1
ATOM 784 N N . SER A 1 103 ? 5.679 5.385 -29.985 1.00 74.88 103 SER A N 1
ATOM 785 C CA . SER A 1 103 ? 5.668 6.817 -30.286 1.00 74.88 103 SER A CA 1
ATOM 786 C C . SER A 1 103 ? 6.808 7.177 -31.237 1.00 74.88 103 SER A C 1
ATOM 788 O O . SER A 1 103 ? 7.920 6.683 -31.041 1.00 74.88 103 SER A O 1
ATOM 790 N N . GLU A 1 104 ? 6.582 8.104 -32.175 1.00 70.81 104 GLU A N 1
ATOM 791 C CA . GLU A 1 104 ? 7.668 8.733 -32.939 1.00 70.81 104 GLU A CA 1
ATOM 792 C C . GLU A 1 104 ? 8.681 9.348 -31.966 1.00 70.81 104 GLU A C 1
ATOM 794 O O . GLU A 1 104 ? 8.429 10.367 -31.325 1.00 70.81 104 GLU A O 1
ATOM 799 N N . SER A 1 105 ? 9.815 8.676 -31.793 1.00 71.12 105 SER A N 1
ATOM 800 C CA . SER A 1 105 ? 10.875 9.100 -30.890 1.00 71.12 105 SER A CA 1
ATOM 801 C C . SER A 1 105 ? 12.226 8.812 -31.525 1.00 71.12 105 SER A C 1
ATOM 803 O O . SER A 1 105 ? 12.363 7.906 -32.345 1.00 71.12 105 SER A O 1
ATOM 805 N N . GLU A 1 106 ? 13.234 9.575 -31.121 1.00 82.06 106 GLU A N 1
ATOM 806 C CA . GLU A 1 106 ? 14.619 9.395 -31.564 1.00 82.06 106 GLU A CA 1
ATOM 807 C C . GLU A 1 106 ? 15.316 8.174 -30.932 1.00 82.06 106 GLU A C 1
ATOM 809 O O . GLU A 1 106 ? 16.430 7.819 -31.320 1.00 82.06 106 GLU A O 1
ATOM 814 N N . PHE A 1 107 ? 14.671 7.514 -29.963 1.00 83.88 107 PHE A N 1
ATOM 815 C CA . PHE A 1 107 ? 15.254 6.410 -29.204 1.00 83.88 107 PHE A CA 1
ATOM 816 C C . PHE A 1 107 ? 15.096 5.074 -29.928 1.00 83.88 107 PHE A C 1
ATOM 818 O O . PHE A 1 107 ? 14.042 4.762 -30.482 1.00 83.88 107 PHE A O 1
ATOM 825 N N . LYS A 1 108 ? 16.140 4.237 -29.879 1.00 83.44 108 LYS A N 1
ATOM 826 C CA . LYS A 1 108 ? 16.132 2.926 -30.546 1.00 83.44 108 LYS A CA 1
ATOM 827 C C . LYS A 1 108 ? 15.359 1.884 -29.753 1.00 83.44 108 LYS A C 1
ATOM 829 O O . LYS A 1 108 ? 14.869 0.918 -30.332 1.00 83.44 108 LYS A O 1
ATOM 834 N N . THR A 1 109 ? 15.279 2.058 -28.435 1.00 88.56 109 THR A N 1
ATOM 835 C CA . THR A 1 109 ? 14.607 1.119 -27.536 1.00 88.56 109 THR A CA 1
ATOM 836 C C . THR A 1 109 ? 13.751 1.836 -26.496 1.00 88.56 109 THR A C 1
ATOM 838 O O . THR A 1 109 ? 14.077 2.941 -26.059 1.00 88.56 109 THR A O 1
ATOM 841 N N . ASN A 1 110 ? 12.686 1.175 -26.036 1.00 85.50 110 ASN A N 1
ATOM 842 C CA . ASN A 1 110 ? 11.862 1.641 -24.918 1.00 85.50 110 ASN A CA 1
ATOM 843 C C . ASN A 1 110 ? 12.705 1.883 -23.658 1.00 85.50 110 ASN A C 1
ATOM 845 O O . ASN A 1 110 ? 12.458 2.818 -22.901 1.00 85.50 110 ASN A O 1
ATOM 849 N N . ARG A 1 111 ? 13.749 1.074 -23.445 1.00 85.75 111 ARG A N 1
ATOM 850 C CA . ARG A 1 111 ? 14.705 1.260 -22.349 1.00 85.75 111 ARG A CA 1
ATOM 851 C C . ARG A 1 111 ? 15.378 2.632 -22.389 1.00 85.75 111 ARG A C 1
ATOM 853 O O . ARG A 1 111 ? 15.462 3.290 -21.356 1.00 85.75 111 ARG A O 1
ATOM 860 N N . GLU A 1 112 ? 15.876 3.040 -23.553 1.00 83.94 112 GLU A N 1
ATOM 861 C CA . GLU A 1 112 ? 16.542 4.336 -23.730 1.00 83.94 112 GLU A CA 1
ATOM 862 C C . GLU A 1 112 ? 15.568 5.490 -23.497 1.00 83.94 112 GLU A C 1
ATOM 864 O O . GLU A 1 112 ? 15.888 6.414 -22.749 1.00 83.94 112 GLU A O 1
ATOM 869 N N . GLN A 1 113 ? 14.360 5.388 -24.058 1.00 84.94 113 GLN A N 1
ATOM 870 C CA . GLN A 1 113 ? 13.324 6.403 -23.897 1.00 84.94 113 GLN A CA 1
ATOM 871 C C . GLN A 1 113 ? 12.947 6.598 -22.426 1.00 84.94 113 GLN A C 1
ATOM 873 O O . GLN A 1 113 ? 12.933 7.727 -21.938 1.00 84.94 113 GLN A O 1
ATOM 878 N N . VAL A 1 114 ? 12.682 5.514 -21.689 1.00 82.50 114 VAL A N 1
ATOM 879 C CA . VAL A 1 114 ? 12.261 5.628 -20.287 1.00 82.50 114 VAL A CA 1
ATOM 880 C C . VAL A 1 114 ? 13.394 6.149 -19.404 1.00 82.50 114 VAL A C 1
ATOM 882 O O . VAL A 1 114 ? 13.153 7.009 -18.562 1.00 82.50 114 VAL A O 1
ATOM 885 N N . ILE A 1 115 ? 14.641 5.712 -19.622 1.00 82.19 115 ILE A N 1
ATOM 886 C CA . ILE A 1 115 ? 15.793 6.259 -18.886 1.00 82.19 115 ILE A CA 1
ATOM 887 C C . ILE A 1 115 ? 15.943 7.760 -19.157 1.00 82.19 115 ILE A C 1
ATOM 889 O O . ILE A 1 115 ? 16.198 8.520 -18.224 1.00 82.19 115 ILE A O 1
ATOM 893 N N . HIS A 1 116 ? 15.777 8.196 -20.408 1.00 83.06 116 HIS A N 1
ATOM 894 C CA . HIS A 1 116 ? 15.862 9.609 -20.765 1.00 83.06 116 HIS A CA 1
ATOM 895 C C . HIS A 1 116 ? 14.770 10.439 -20.077 1.00 83.06 116 HIS A C 1
ATOM 897 O O . HIS A 1 116 ? 15.077 11.453 -19.453 1.00 83.06 116 HIS A O 1
ATOM 903 N N . VAL A 1 117 ? 13.513 9.983 -20.120 1.00 80.88 117 VAL A N 1
ATOM 904 C CA . VAL A 1 117 ? 12.390 10.652 -19.442 1.00 80.88 117 VAL A CA 1
ATOM 905 C C . VAL A 1 117 ? 12.622 10.715 -17.932 1.00 80.88 117 VAL A C 1
ATOM 907 O O . VAL A 1 117 ? 12.547 11.794 -17.352 1.00 80.88 117 VAL A O 1
ATOM 910 N N . SER A 1 118 ? 13.012 9.606 -17.297 1.00 75.06 118 SER A N 1
ATOM 911 C CA . SER A 1 118 ? 13.303 9.585 -15.858 1.00 75.06 118 SER A CA 1
ATOM 912 C C . SER A 1 118 ? 14.463 10.509 -15.474 1.00 75.06 118 SER A C 1
ATOM 914 O O . SER A 1 118 ? 14.454 11.091 -14.390 1.00 75.06 118 SER A O 1
ATOM 916 N N . LYS A 1 119 ? 15.473 10.678 -16.337 1.00 75.44 119 LYS A N 1
ATOM 917 C CA . LYS A 1 119 ? 16.549 11.659 -16.120 1.00 75.44 119 LYS A CA 1
ATOM 918 C C . LYS A 1 119 ? 16.043 13.093 -16.242 1.00 75.44 119 LYS A C 1
ATOM 920 O O . LYS A 1 119 ? 16.372 13.909 -15.386 1.00 75.44 119 LYS A O 1
ATOM 925 N N . ALA A 1 120 ? 15.235 13.389 -17.258 1.00 74.44 120 ALA A N 1
ATOM 926 C CA . ALA A 1 120 ? 14.648 14.711 -17.458 1.00 74.44 120 ALA A CA 1
ATOM 927 C C . ALA A 1 120 ? 13.755 15.125 -16.274 1.00 74.44 120 ALA A C 1
ATOM 929 O O . ALA A 1 120 ? 13.899 16.226 -15.751 1.00 74.44 120 ALA A O 1
ATOM 930 N N . GLU A 1 121 ? 12.910 14.219 -15.777 1.00 69.75 121 GLU A N 1
ATOM 931 C CA . GLU A 1 121 ? 12.061 14.466 -14.604 1.00 69.75 121 GLU A CA 1
ATOM 932 C C . GLU A 1 121 ? 12.878 14.694 -13.325 1.00 69.75 121 GLU A C 1
ATOM 934 O O . GLU A 1 121 ? 12.568 15.595 -12.547 1.00 69.75 121 GLU A O 1
ATOM 939 N N . ASN A 1 122 ? 13.958 13.929 -13.124 1.00 65.81 122 ASN A N 1
ATOM 940 C CA . ASN A 1 122 ? 14.864 14.127 -11.989 1.00 65.81 122 ASN A CA 1
ATOM 941 C C . ASN A 1 122 ? 15.648 15.446 -12.073 1.00 65.81 122 ASN A C 1
ATOM 943 O O . ASN A 1 122 ? 15.968 16.034 -11.045 1.00 65.81 122 ASN A O 1
ATOM 947 N N . LEU A 1 123 ? 15.963 15.939 -13.271 1.00 61.59 123 LEU A N 1
ATOM 948 C CA . LEU A 1 123 ? 16.575 17.260 -13.445 1.00 61.59 123 LEU A CA 1
ATOM 949 C C . LEU A 1 123 ? 15.572 18.380 -13.127 1.00 61.59 123 LEU A C 1
ATOM 951 O O . LEU A 1 123 ? 15.934 19.352 -12.470 1.00 61.59 123 LEU A O 1
ATOM 955 N N . CYS A 1 124 ? 14.304 18.220 -13.518 1.00 54.41 124 CYS A N 1
ATOM 956 C CA . CYS A 1 124 ? 13.233 19.170 -13.204 1.00 54.41 124 CYS A CA 1
ATOM 957 C C . CYS A 1 124 ? 12.833 19.188 -11.720 1.00 54.41 124 CYS A C 1
ATOM 959 O O . CYS A 1 124 ? 12.349 20.209 -11.238 1.00 54.41 124 CYS A O 1
ATOM 961 N N . SER A 1 125 ? 13.018 18.091 -10.983 1.00 58.00 125 SER A N 1
ATOM 962 C CA . SER A 1 125 ? 12.742 18.033 -9.541 1.00 58.00 125 SER A CA 1
ATOM 963 C C . SER A 1 125 ? 13.913 18.503 -8.666 1.00 58.00 125 SER A C 1
ATOM 965 O O . SER A 1 125 ? 13.699 18.822 -7.500 1.00 58.00 125 SER A O 1
ATOM 967 N N . ASN A 1 126 ? 15.123 18.614 -9.229 1.00 55.03 126 ASN A N 1
ATOM 968 C CA . ASN A 1 126 ? 16.321 19.160 -8.579 1.00 55.03 126 ASN A CA 1
ATOM 969 C C . ASN A 1 126 ? 16.635 20.598 -9.041 1.00 55.03 126 ASN A C 1
ATOM 971 O O . ASN A 1 126 ? 17.798 20.962 -9.219 1.00 55.03 126 ASN A O 1
ATOM 975 N N . VAL A 1 127 ? 15.608 21.425 -9.260 1.00 53.19 127 VAL A N 1
ATOM 976 C CA . VAL A 1 127 ? 15.801 22.867 -9.481 1.00 53.19 127 VAL A CA 1
ATOM 977 C C . VAL A 1 127 ? 16.347 23.485 -8.192 1.00 53.19 127 VAL A C 1
ATOM 979 O O . VAL A 1 127 ? 15.784 23.272 -7.119 1.00 53.19 127 VAL A O 1
ATOM 982 N N . ASP A 1 128 ? 17.448 24.237 -8.298 1.00 53.59 128 ASP A N 1
ATOM 983 C CA . ASP A 1 128 ? 18.014 25.005 -7.185 1.00 53.59 128 ASP A CA 1
ATOM 984 C C . ASP A 1 128 ? 16.904 25.873 -6.555 1.00 53.59 128 ASP A C 1
ATOM 986 O O . ASP A 1 128 ? 16.297 26.678 -7.269 1.00 53.59 128 ASP A O 1
ATOM 990 N N . PRO A 1 129 ? 16.616 25.739 -5.245 1.00 58.19 129 PRO A N 1
ATOM 991 C CA . PRO A 1 129 ? 15.599 26.539 -4.569 1.00 58.19 129 PRO A CA 1
ATOM 992 C C . PRO A 1 129 ? 15.785 28.052 -4.745 1.00 58.19 129 PRO A C 1
ATOM 994 O O . PRO A 1 129 ? 14.813 28.795 -4.642 1.00 58.19 129 PRO A O 1
ATOM 997 N N . SER A 1 130 ? 17.009 28.513 -5.031 1.00 60.09 130 SER A N 1
ATOM 998 C CA . SER A 1 130 ? 17.322 29.918 -5.311 1.00 60.09 130 SER A CA 1
ATOM 999 C C . SER A 1 130 ? 16.818 30.416 -6.674 1.00 60.09 130 SER A C 1
ATOM 1001 O O . SER A 1 130 ? 16.682 31.622 -6.872 1.00 60.09 130 SER A O 1
ATOM 1003 N N . LEU A 1 131 ? 16.505 29.503 -7.600 1.00 56.69 131 LEU A N 1
ATOM 1004 C CA . LEU A 1 131 ? 15.935 29.794 -8.920 1.00 56.69 131 LEU A CA 1
ATOM 1005 C C . LEU A 1 131 ? 14.400 29.730 -8.930 1.00 56.69 131 LEU A C 1
ATOM 1007 O O . LEU A 1 131 ? 13.784 30.008 -9.960 1.00 56.69 131 LEU A O 1
ATOM 1011 N N . ILE A 1 132 ? 13.772 29.380 -7.802 1.00 57.75 132 ILE A N 1
ATOM 1012 C CA . ILE A 1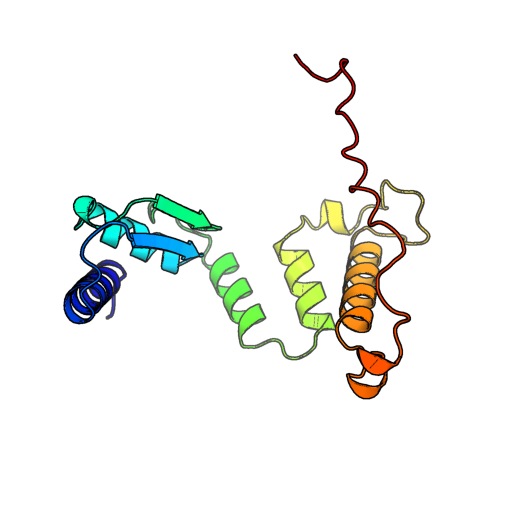 132 ? 12.321 29.467 -7.624 1.00 57.75 132 ILE A CA 1
ATOM 1013 C C . ILE A 1 132 ? 11.989 30.936 -7.309 1.00 57.75 132 ILE A C 1
ATOM 1015 O O . ILE A 1 132 ? 12.412 31.431 -6.262 1.00 57.75 132 ILE A O 1
ATOM 1019 N N . PRO A 1 133 ? 11.249 31.658 -8.175 1.00 51.41 133 PRO A N 1
ATOM 1020 C CA . PRO A 1 133 ? 10.922 33.054 -7.916 1.00 51.41 133 PRO A CA 1
ATOM 1021 C C . PRO A 1 133 ? 10.146 33.175 -6.601 1.00 51.41 133 PRO A C 1
ATOM 1023 O O . PRO A 1 133 ? 9.177 32.445 -6.368 1.00 51.41 133 PRO A O 1
ATOM 1026 N N . THR A 1 134 ? 10.569 34.093 -5.728 1.00 52.75 134 THR A N 1
ATOM 1027 C CA . THR A 1 134 ? 9.860 34.352 -4.473 1.00 52.75 134 THR A CA 1
ATOM 1028 C C . THR A 1 134 ? 8.460 34.907 -4.769 1.00 52.75 134 THR A C 1
ATOM 1030 O O . THR A 1 134 ? 8.263 35.581 -5.784 1.00 52.75 134 THR A O 1
ATOM 1033 N N . PRO A 1 135 ? 7.461 34.668 -3.895 1.00 53.06 135 PRO A N 1
ATOM 1034 C CA . PRO A 1 135 ? 6.079 35.114 -4.116 1.00 53.06 135 PRO A CA 1
ATOM 1035 C C . PRO A 1 135 ? 5.934 36.622 -4.369 1.00 53.06 135 PRO A C 1
ATOM 1037 O O . PRO A 1 135 ? 4.951 37.056 -4.959 1.00 53.06 135 PRO A O 1
ATOM 1040 N N . GLU A 1 136 ? 6.920 37.408 -3.938 1.00 51.34 136 GLU A N 1
ATOM 1041 C CA . GLU A 1 136 ? 6.990 38.861 -4.086 1.00 51.34 136 GLU A CA 1
ATOM 1042 C C . GLU A 1 136 ? 7.272 39.318 -5.531 1.00 51.34 136 GLU A C 1
ATOM 1044 O O . GLU A 1 136 ? 6.949 40.444 -5.897 1.00 51.34 136 GLU A O 1
ATOM 1049 N N . GLN A 1 137 ? 7.813 38.440 -6.384 1.00 49.28 137 GLN A N 1
ATOM 1050 C CA . GLN A 1 137 ? 8.089 38.730 -7.799 1.00 49.28 137 GLN A CA 1
ATOM 1051 C C . GLN A 1 137 ? 6.946 38.338 -8.745 1.00 49.28 137 GLN A C 1
ATOM 1053 O O . GLN A 1 137 ? 7.044 38.554 -9.954 1.00 49.28 137 GLN A O 1
ATOM 1058 N N . ASN A 1 138 ? 5.857 37.770 -8.221 1.00 45.41 138 ASN A N 1
ATOM 1059 C CA . ASN A 1 138 ? 4.697 37.408 -9.024 1.00 45.41 138 ASN A CA 1
ATOM 1060 C C . ASN A 1 138 ? 3.690 38.574 -9.002 1.00 45.41 138 ASN A C 1
ATOM 1062 O O . ASN A 1 138 ? 3.269 38.975 -7.913 1.00 45.41 138 ASN A O 1
ATOM 1066 N N . PRO A 1 139 ? 3.283 39.149 -10.151 1.00 46.81 139 PRO A N 1
ATOM 1067 C CA . PRO A 1 139 ? 2.278 40.208 -10.156 1.00 46.81 139 PRO A CA 1
ATOM 1068 C C . PRO A 1 139 ? 0.981 39.725 -9.477 1.00 46.81 139 PRO A C 1
ATOM 1070 O O . PRO A 1 139 ? 0.635 38.543 -9.583 1.00 46.81 139 PRO A O 1
ATOM 1073 N N . PRO A 1 140 ? 0.252 40.609 -8.766 1.00 43.84 140 PRO A N 1
ATOM 1074 C CA . PRO A 1 140 ? -0.892 40.219 -7.949 1.00 43.84 140 PRO A CA 1
ATOM 1075 C C . PRO A 1 140 ? -1.928 39.458 -8.778 1.00 43.84 140 PRO A C 1
ATOM 1077 O O . PRO A 1 140 ? -2.319 39.898 -9.861 1.00 43.84 140 PRO A O 1
ATOM 1080 N N . ALA A 1 141 ? -2.373 38.317 -8.242 1.00 52.22 141 ALA A N 1
ATOM 1081 C CA . ALA A 1 141 ? -3.294 37.357 -8.850 1.00 52.22 141 ALA A CA 1
ATOM 1082 C C . ALA A 1 141 ? -4.690 37.953 -9.131 1.00 52.22 141 ALA A C 1
ATOM 1084 O O . ALA A 1 141 ? -5.673 37.627 -8.472 1.00 52.22 141 ALA A O 1
ATOM 1085 N N . THR A 1 142 ? -4.776 38.833 -10.125 1.00 46.56 142 THR A N 1
ATOM 1086 C CA . THR A 1 142 ? -6.022 39.430 -10.635 1.00 46.56 142 THR A CA 1
ATOM 1087 C C . THR A 1 142 ? -6.353 38.986 -12.059 1.00 46.56 142 THR A C 1
ATOM 1089 O O . THR A 1 142 ? -7.437 39.280 -12.555 1.00 46.56 142 THR A O 1
ATOM 1092 N N . ALA A 1 143 ? -5.503 38.180 -12.700 1.00 45.94 143 ALA A N 1
ATOM 1093 C CA . ALA A 1 143 ? -5.903 37.439 -13.889 1.00 45.94 143 ALA A CA 1
ATOM 1094 C C . ALA A 1 143 ? -6.692 36.196 -13.450 1.00 45.94 143 ALA A C 1
ATOM 1096 O O . ALA A 1 143 ? -6.136 35.272 -12.855 1.00 45.94 143 ALA A O 1
ATOM 1097 N N . ALA A 1 144 ? -8.003 36.210 -13.699 1.00 44.06 144 ALA A N 1
ATOM 1098 C CA . ALA A 1 144 ? -8.924 35.112 -13.439 1.00 44.06 144 ALA A CA 1
ATOM 1099 C C . ALA A 1 144 ? -8.295 33.752 -13.793 1.00 44.06 144 ALA A C 1
ATOM 1101 O O . ALA A 1 144 ? -7.946 33.506 -14.949 1.00 44.06 144 ALA A O 1
ATOM 1102 N N . ARG A 1 145 ? -8.167 32.857 -12.801 1.00 42.00 145 ARG A N 1
ATOM 1103 C CA . ARG A 1 145 ? -7.883 31.440 -13.056 1.00 42.00 145 ARG A CA 1
ATOM 1104 C C . ARG A 1 145 ? -9.027 30.902 -13.909 1.00 42.00 145 ARG A C 1
ATOM 1106 O O . ARG A 1 145 ? -10.109 30.632 -13.396 1.00 42.00 145 ARG A O 1
ATOM 1113 N N . GLN A 1 146 ? -8.795 30.777 -15.211 1.00 41.53 146 GLN A N 1
ATOM 1114 C CA . GLN A 1 146 ? -9.652 29.978 -16.076 1.00 41.53 146 GLN A CA 1
ATOM 1115 C C . GLN A 1 146 ? -9.664 28.552 -15.502 1.00 41.53 146 GLN A C 1
ATOM 1117 O O . GLN A 1 146 ? -8.587 28.016 -15.212 1.00 41.53 146 GLN A O 1
ATOM 1122 N N . PRO A 1 147 ? -10.838 27.945 -15.259 1.00 37.72 147 PRO A N 1
ATOM 1123 C CA . PRO A 1 147 ? -10.892 26.580 -14.768 1.00 37.72 147 PRO A CA 1
ATOM 1124 C C . PRO A 1 147 ? -10.216 25.643 -15.773 1.00 37.72 147 PRO A C 1
ATOM 1126 O O . PRO A 1 147 ? -10.338 25.811 -16.987 1.00 37.72 147 PRO A O 1
ATOM 1129 N N . TRP A 1 148 ? -9.486 24.665 -15.237 1.00 31.38 148 TRP A N 1
ATOM 1130 C CA . TRP A 1 148 ? -8.802 23.620 -15.994 1.00 31.38 148 TRP A CA 1
ATOM 1131 C C . TRP A 1 148 ? -9.755 23.010 -17.034 1.00 31.38 148 TRP A C 1
ATOM 1133 O O . TRP A 1 148 ? -10.881 22.656 -16.663 1.00 31.38 148 TRP A O 1
ATOM 1143 N N . PRO A 1 149 ? -9.367 22.872 -18.316 1.00 33.84 149 PRO A N 1
ATOM 1144 C CA . PRO A 1 149 ? -10.238 22.258 -19.301 1.00 33.84 149 PRO A CA 1
ATOM 1145 C C . PRO A 1 149 ? -10.403 20.784 -18.929 1.00 33.84 149 PRO A C 1
ATOM 1147 O O . PRO A 1 149 ? -9.519 19.959 -19.149 1.00 33.84 149 PRO A O 1
ATOM 1150 N N . VAL A 1 150 ? -11.548 20.450 -18.336 1.00 45.12 150 VAL A N 1
ATOM 1151 C CA . VAL A 1 150 ? -11.998 19.067 -18.200 1.00 45.12 150 VAL A CA 1
ATOM 1152 C C . VAL A 1 150 ? -12.315 18.605 -19.618 1.00 45.12 150 VAL A C 1
ATOM 1154 O O . VAL A 1 150 ? -13.389 18.892 -20.154 1.00 45.12 150 VAL A O 1
ATOM 1157 N N . SER A 1 151 ? -11.347 17.966 -20.276 1.00 47.56 151 SER A N 1
ATOM 1158 C CA . SER A 1 151 ? -11.579 17.316 -21.557 1.00 47.56 151 SER A CA 1
ATOM 1159 C C . SER A 1 151 ? -12.692 16.288 -21.354 1.00 47.56 151 SER A C 1
ATOM 1161 O O . SER A 1 151 ? -12.576 15.326 -20.595 1.00 47.56 151 SER A O 1
ATOM 1163 N N . ARG A 1 152 ? -13.844 16.545 -21.980 1.00 47.84 152 ARG A N 1
ATOM 1164 C CA . ARG A 1 152 ? -14.956 15.597 -22.005 1.00 47.84 152 ARG A CA 1
ATOM 1165 C C . ARG A 1 152 ? -14.460 14.340 -22.707 1.00 47.84 152 ARG A C 1
ATOM 1167 O O . ARG A 1 152 ? -14.031 14.415 -23.855 1.00 47.84 152 ARG A O 1
ATOM 1174 N N . VAL A 1 153 ? -14.561 13.199 -22.032 1.00 48.53 153 VAL A N 1
ATOM 1175 C CA . VAL A 1 153 ? -14.462 11.886 -22.678 1.00 48.53 153 VAL A CA 1
ATOM 1176 C C . VAL A 1 153 ? -15.428 11.884 -23.875 1.00 48.53 153 VAL A C 1
ATOM 1178 O O . VAL A 1 153 ? -16.611 12.191 -23.674 1.00 48.53 153 VAL A O 1
ATOM 1181 N N . PRO A 1 154 ? -14.964 11.600 -25.107 1.00 43.81 154 PRO A N 1
ATOM 1182 C CA . PRO A 1 154 ? -15.830 11.539 -26.277 1.00 43.81 154 PRO A CA 1
ATOM 1183 C C . PRO A 1 154 ? -16.974 10.547 -26.049 1.00 43.81 154 PRO A C 1
ATOM 1185 O O . PRO A 1 154 ? -16.767 9.455 -25.519 1.00 43.81 154 PRO A O 1
ATOM 1188 N N . ALA A 1 155 ? -18.188 10.909 -26.469 1.00 47.88 155 ALA A N 1
ATOM 1189 C CA . ALA A 1 155 ? -19.388 10.087 -26.286 1.00 47.88 155 ALA A CA 1
ATOM 1190 C C . ALA A 1 155 ? -19.315 8.705 -26.976 1.00 47.88 155 ALA A C 1
ATOM 1192 O O . ALA A 1 155 ? -20.140 7.845 -26.693 1.00 47.88 155 ALA A O 1
ATOM 1193 N N . SER A 1 156 ? -18.315 8.470 -27.832 1.00 47.94 156 SER A N 1
ATOM 1194 C CA . SER A 1 156 ? -18.045 7.189 -28.493 1.00 47.94 156 SER A CA 1
ATOM 1195 C C . SER A 1 156 ? -17.372 6.133 -27.603 1.00 47.94 156 SER A C 1
ATOM 1197 O O . SER A 1 156 ? -17.243 4.993 -28.036 1.00 47.94 156 SER A O 1
ATOM 1199 N N . LEU A 1 157 ? -16.946 6.483 -26.382 1.00 46.09 157 LEU A N 1
ATOM 1200 C CA . LEU A 1 157 ? -16.254 5.582 -25.444 1.00 46.09 157 LEU A CA 1
ATOM 1201 C C . LEU A 1 157 ? -17.084 5.226 -24.197 1.00 46.09 157 LEU A C 1
ATOM 1203 O O . LEU A 1 157 ? -16.541 4.760 -23.199 1.00 46.09 157 LEU A O 1
ATOM 1207 N N . ARG A 1 158 ? -18.407 5.423 -24.246 1.00 44.12 158 ARG A N 1
ATOM 1208 C CA . ARG A 1 158 ? -19.345 4.801 -23.301 1.00 44.12 158 ARG A CA 1
ATOM 1209 C C . ARG A 1 158 ? -20.004 3.613 -23.998 1.00 44.12 158 ARG A C 1
ATOM 1211 O O . ARG A 1 158 ? -20.955 3.806 -24.751 1.00 44.12 158 ARG A O 1
ATOM 1218 N N . GLN A 1 159 ? -19.466 2.421 -23.771 1.00 47.31 159 GLN A N 1
ATOM 1219 C CA . GLN A 1 159 ? -20.201 1.164 -23.913 1.00 47.31 159 GLN A CA 1
ATOM 1220 C C . GLN A 1 159 ? -20.404 0.576 -22.523 1.00 47.31 159 GLN A C 1
ATOM 1222 O O . GLN A 1 159 ? -19.453 0.680 -21.715 1.00 47.31 159 GLN A O 1
#

Foldseek 3Di:
DDDLLNVLVVVVVVCVVVPQQAADEEEAEASRLCSVVSNCVVRVRRYPYYHYYPYDVPPDPDPVVLVVLVCCLPPPDDDPLVSQLSVCVSPDPPVQQQCQDPDPDPDRGVVVVSSVVSVVVVVVVPDDPVPPDDPVPDPPPPPDPDPDPPPDDPPVPDD

Organism: NCBI:txid994334

Sequence (159 aa):
MVCTTQMAQDTIELLEHIGWTSDVHLVGVSMGGMISLEIISARPDMFKSVCLTVTTAGRIMTPVTAIRSLFGLAFFTSSVDDKTKKMMEMLYPKSWLDKAPESESEFKTNREQVIHVSKAENLCSNVDPSLIPTPEQNPPATAARQPWPVSRVPASLRQ

InterPro domains:
  IPR029058 Alpha/Beta hydrolase fold [G3DSA:3.40.50.1820] (3-153)
  IPR029058 Alpha/Beta hydrolase fold [SSF53474] (5-92)
  IPR050471 AB hydrolase [PTHR43433] (4-81)

pLDDT: mean 76.51, std 18.31, range [31.38, 97.94]

Secondary structure (DSSP, 8-state):
---HHHHHHHHHHHHHHTT--SSEEEEEETHHHHHHHHHHHH-GGGEEEEEEES---S-S---HHHHHHHHHHHHH---HHHHHHHHHHHHS-HHHHTSPPSSS-S-SSHHHHHHHHHHHHHHHHT--GGGS--GGGSPPS-S--PPP---PPPGGG--

Mean predicted aligned error: 14.85 Å

Radius of gyration: 22.98 Å; Cα contacts (8 Å, |Δi|>4): 125; chains: 1; bounding box: 44×56×56 Å

Solvent-accessible surface area (backbone atoms only — not comparable to full-atom values): 9737 Å² total; per-residue (Å²): 134,92,48,53,63,54,56,18,48,54,49,50,54,50,32,51,74,74,66,56,62,51,74,36,76,47,78,13,52,34,71,46,20,40,20,43,53,44,33,44,72,76,47,54,80,27,49,69,46,76,47,76,40,85,51,58,92,73,83,67,83,70,57,67,65,60,54,51,50,52,53,42,46,74,76,70,45,87,49,69,67,59,36,50,52,54,48,47,64,70,77,42,57,66,80,56,36,69,29,60,52,91,58,99,62,96,46,74,21,35,48,56,44,52,53,50,51,56,49,53,53,54,53,68,72,62,60,59,75,86,76,52,81,56,80,86,78,52,78,79,91,72,72,77,81,72,76,78,83,76,76,73,78,61,81,88,75,71,126